Protein AF-A0A8T4NE92-F1 (afdb_monomer_lite)

Structure (mmCIF, N/CA/C/O backbone):
data_AF-A0A8T4NE92-F1
#
_entry.id   AF-A0A8T4NE92-F1
#
loop_
_atom_site.group_PDB
_atom_site.id
_atom_site.type_symbol
_atom_site.label_atom_id
_atom_site.label_alt_id
_atom_site.label_comp_id
_atom_site.label_asym_id
_atom_site.label_entity_id
_atom_site.label_seq_id
_atom_site.pdbx_PDB_ins_code
_atom_site.Cartn_x
_atom_site.Cartn_y
_atom_site.Cartn_z
_atom_site.occupancy
_atom_site.B_iso_or_equiv
_atom_site.auth_seq_id
_atom_site.auth_comp_id
_atom_site.auth_asym_id
_atom_site.auth_atom_id
_atom_site.pdbx_PDB_model_num
ATOM 1 N N . MET A 1 1 ? -0.477 -8.244 0.692 1.00 94.81 1 MET A N 1
ATOM 2 C CA . MET A 1 1 ? -0.626 -7.167 1.699 1.00 94.81 1 MET A CA 1
ATOM 3 C C . MET A 1 1 ? -1.731 -7.561 2.664 1.00 94.81 1 MET A C 1
ATOM 5 O O . MET A 1 1 ? -2.636 -8.274 2.250 1.00 94.81 1 MET A O 1
ATOM 9 N N . ARG A 1 2 ? -1.660 -7.132 3.923 1.00 96.50 2 ARG A N 1
ATOM 10 C CA . ARG A 1 2 ? -2.727 -7.278 4.916 1.00 96.50 2 ARG A CA 1
ATOM 11 C C . ARG A 1 2 ? -2.898 -5.951 5.643 1.00 96.50 2 ARG A C 1
ATOM 13 O O . ARG A 1 2 ? -1.913 -5.379 6.100 1.00 96.50 2 ARG A O 1
ATOM 20 N N . ILE A 1 3 ? -4.140 -5.510 5.775 1.00 96.31 3 ILE A N 1
ATOM 21 C CA . ILE A 1 3 ? -4.521 -4.368 6.605 1.00 96.31 3 ILE A CA 1
ATOM 22 C C . ILE A 1 3 ? -5.472 -4.904 7.674 1.00 96.31 3 ILE A C 1
ATOM 24 O O . ILE A 1 3 ? -6.364 -5.691 7.362 1.00 96.31 3 ILE A O 1
ATOM 28 N N . LYS A 1 4 ? -5.253 -4.535 8.936 1.00 95.56 4 LYS A N 1
ATOM 29 C CA . LYS A 1 4 ? -6.138 -4.884 10.051 1.00 95.56 4 LYS A CA 1
ATOM 30 C C . LYS A 1 4 ? -6.493 -3.614 10.809 1.00 95.56 4 LYS A C 1
ATOM 32 O O . LYS A 1 4 ? -5.615 -3.026 11.434 1.00 95.56 4 LYS A O 1
ATOM 37 N N . LEU A 1 5 ? -7.764 -3.231 10.755 1.00 95.25 5 LEU A N 1
ATOM 38 C CA . LEU A 1 5 ? -8.291 -2.142 11.568 1.00 95.25 5 LEU A CA 1
ATOM 39 C C . LEU A 1 5 ? -8.494 -2.630 13.007 1.00 95.25 5 LEU A C 1
ATOM 41 O O . LEU A 1 5 ? -8.942 -3.757 13.230 1.00 95.25 5 LEU A O 1
ATOM 45 N N . SER A 1 6 ? -8.121 -1.810 13.980 1.00 94.31 6 SER A N 1
ATOM 46 C CA . SER A 1 6 ? -8.255 -2.115 15.399 1.00 94.31 6 SER A CA 1
ATOM 47 C C . SER A 1 6 ? -9.666 -1.815 15.897 1.00 94.31 6 SER A C 1
ATOM 49 O O . SER A 1 6 ? -10.196 -0.726 15.680 1.00 94.31 6 SER A O 1
ATOM 51 N N . GLU A 1 7 ? -10.260 -2.744 16.645 1.00 90.44 7 GLU A N 1
ATOM 52 C CA . GLU A 1 7 ? -11.531 -2.520 17.343 1.00 90.44 7 GLU A CA 1
ATOM 53 C C . GLU A 1 7 ? -11.383 -1.660 18.606 1.00 90.44 7 GLU A C 1
ATOM 55 O O . GLU A 1 7 ? -12.341 -1.012 19.039 1.00 90.44 7 GLU A O 1
ATOM 60 N N . ASN A 1 8 ? -10.190 -1.629 19.197 1.00 89.19 8 ASN A N 1
ATOM 61 C CA . ASN A 1 8 ? -9.907 -0.825 20.375 1.00 89.19 8 ASN A CA 1
ATOM 62 C C . ASN A 1 8 ? -9.338 0.536 19.938 1.00 89.19 8 ASN A C 1
ATOM 64 O O . ASN A 1 8 ? -8.259 0.560 19.346 1.00 89.19 8 ASN A O 1
ATOM 68 N N . PRO A 1 9 ? -9.987 1.670 20.262 1.00 79.88 9 PRO A N 1
ATOM 69 C CA . PRO A 1 9 ? -9.502 3.001 19.886 1.00 79.88 9 PRO A CA 1
ATOM 70 C C . PRO A 1 9 ? -8.160 3.384 20.534 1.00 79.88 9 PRO A C 1
ATOM 72 O O . PRO A 1 9 ? -7.526 4.337 20.098 1.00 79.88 9 PRO A O 1
ATOM 75 N N . LYS A 1 10 ? -7.708 2.650 21.561 1.00 85.56 10 LYS A N 1
ATOM 76 C CA . LYS A 1 10 ? -6.380 2.811 22.178 1.00 85.56 10 LYS A CA 1
ATOM 77 C C . LYS A 1 10 ? -5.277 2.021 21.460 1.00 85.56 10 LYS A C 1
ATOM 79 O O . LYS A 1 10 ? -4.128 2.059 21.886 1.00 85.56 10 LYS A O 1
ATOM 84 N N . GLN A 1 11 ? -5.624 1.257 20.427 1.00 92.19 11 GLN A N 1
ATOM 85 C CA . GLN A 1 11 ? -4.693 0.449 19.649 1.00 92.19 11 GLN A CA 1
ATOM 86 C C . GLN A 1 11 ? -4.669 0.934 18.203 1.00 92.19 11 GLN A C 1
ATOM 88 O O . GLN A 1 11 ? -5.711 1.168 17.599 1.00 92.19 11 GLN A O 1
ATOM 93 N N . GLU A 1 12 ? -3.466 1.029 17.652 1.00 95.50 12 GLU A N 1
ATOM 94 C CA . GLU A 1 12 ? -3.254 1.387 16.255 1.00 95.50 12 GLU A CA 1
ATOM 95 C C . GLU A 1 12 ? -3.654 0.248 15.303 1.00 95.50 12 GLU A C 1
ATOM 97 O O . GLU A 1 12 ? -3.546 -0.942 15.626 1.00 95.50 12 GLU A O 1
ATOM 102 N N . ASP A 1 13 ? -4.055 0.616 14.089 1.00 96.19 13 ASP A N 1
ATOM 103 C CA . ASP A 1 13 ? -4.271 -0.319 12.991 1.00 96.19 13 ASP A CA 1
ATOM 104 C C . ASP A 1 13 ? -2.928 -0.876 12.496 1.00 96.19 13 ASP A C 1
ATOM 106 O O . ASP A 1 13 ? -1.860 -0.303 12.721 1.00 96.19 13 ASP A O 1
ATOM 110 N N . THR A 1 14 ? -2.962 -2.011 11.801 1.00 97.06 14 THR A N 1
ATOM 111 C CA . THR A 1 14 ? -1.756 -2.697 11.317 1.00 97.06 14 THR A CA 1
ATOM 112 C C . THR A 1 14 ? -1.729 -2.778 9.795 1.00 97.06 14 THR A C 1
ATOM 114 O O . THR A 1 14 ? -2.706 -3.207 9.178 1.00 97.06 14 THR A O 1
ATOM 117 N N . ILE A 1 15 ? -0.577 -2.456 9.201 1.00 97.88 15 ILE A N 1
ATOM 118 C CA . ILE A 1 15 ? -0.261 -2.709 7.792 1.00 97.88 15 ILE A CA 1
ATOM 119 C C . ILE A 1 15 ? 0.924 -3.671 7.715 1.00 97.88 15 ILE A C 1
ATOM 121 O O . ILE A 1 15 ? 2.009 -3.375 8.215 1.00 97.88 15 ILE A O 1
ATOM 125 N N . LEU A 1 16 ? 0.724 -4.799 7.032 1.00 98.19 16 LEU A N 1
ATOM 126 C CA . LEU A 1 16 ? 1.760 -5.786 6.739 1.00 98.19 16 LEU A CA 1
ATOM 127 C C . LEU A 1 16 ? 1.879 -6.003 5.226 1.00 98.19 16 LEU A C 1
ATOM 129 O O . LEU A 1 16 ? 0.872 -6.123 4.516 1.00 98.19 16 LEU A O 1
ATOM 133 N N . ALA A 1 17 ? 3.103 -6.122 4.719 1.00 98.12 17 ALA A N 1
ATOM 134 C CA . ALA A 1 17 ? 3.346 -6.474 3.323 1.00 98.12 17 ALA A CA 1
ATOM 135 C C . ALA A 1 17 ? 4.477 -7.491 3.181 1.00 98.12 17 ALA A C 1
ATOM 137 O O . ALA A 1 17 ? 5.447 -7.485 3.940 1.00 98.12 17 ALA A O 1
ATOM 138 N N . TRP A 1 18 ? 4.339 -8.344 2.166 1.00 98.31 18 TRP A N 1
ATOM 139 C CA . TRP A 1 18 ? 5.316 -9.359 1.805 1.00 98.31 18 TRP A CA 1
ATOM 140 C C . TRP A 1 18 ? 5.605 -9.287 0.312 1.00 98.31 18 TRP A C 1
ATOM 142 O O . TRP A 1 18 ? 4.681 -9.089 -0.479 1.00 98.31 18 TRP A O 1
ATOM 152 N N . VAL A 1 19 ? 6.866 -9.505 -0.049 1.00 97.81 19 VAL A N 1
ATOM 153 C CA . VAL A 1 19 ? 7.334 -9.699 -1.426 1.00 97.81 19 VAL A CA 1
ATOM 154 C C . VAL A 1 19 ? 8.166 -10.975 -1.430 1.00 97.81 19 VAL A C 1
ATOM 156 O O . VAL A 1 19 ? 9.045 -11.140 -0.586 1.00 97.81 19 VAL A O 1
ATOM 159 N N . ASN A 1 20 ? 7.854 -11.912 -2.329 1.00 97.00 20 ASN A N 1
ATOM 160 C CA . ASN A 1 20 ? 8.530 -13.213 -2.424 1.00 97.00 20 ASN A CA 1
ATOM 161 C C . ASN A 1 20 ? 8.623 -13.953 -1.071 1.00 97.00 20 ASN A C 1
ATOM 163 O O . ASN A 1 20 ? 9.675 -14.453 -0.685 1.00 97.00 20 ASN A O 1
ATOM 167 N N . GLY A 1 21 ? 7.524 -13.954 -0.308 1.00 97.06 21 GLY A N 1
ATOM 168 C CA . GLY A 1 21 ? 7.430 -14.604 1.007 1.00 97.06 21 GLY A CA 1
ATOM 169 C C . GLY A 1 21 ? 8.118 -13.863 2.162 1.00 97.06 21 GLY A C 1
ATOM 170 O O . GLY A 1 21 ? 7.879 -14.194 3.321 1.00 97.06 21 GLY A O 1
ATOM 171 N N . ARG A 1 22 ? 8.916 -12.823 1.894 1.00 98.12 22 ARG A N 1
ATOM 172 C CA . ARG A 1 22 ? 9.618 -12.048 2.928 1.00 98.12 22 ARG A CA 1
ATOM 173 C C . ARG A 1 22 ? 8.793 -10.844 3.356 1.00 98.12 22 ARG A C 1
ATOM 175 O O . ARG A 1 22 ? 8.284 -10.116 2.506 1.00 98.12 22 ARG A O 1
ATOM 182 N N . LYS A 1 23 ? 8.668 -10.623 4.667 1.00 98.12 23 LYS A N 1
ATOM 183 C CA . LYS A 1 23 ? 7.987 -9.441 5.215 1.00 98.12 23 LYS A CA 1
ATOM 184 C C . LYS A 1 23 ? 8.849 -8.206 4.945 1.00 98.12 23 LYS A C 1
ATOM 186 O O . LYS A 1 23 ? 9.963 -8.126 5.447 1.00 98.12 23 LYS A O 1
ATOM 191 N N . VAL A 1 24 ? 8.327 -7.266 4.160 1.00 98.44 24 VAL A N 1
ATOM 192 C CA . VAL A 1 24 ? 9.012 -6.009 3.791 1.00 98.44 24 VAL A CA 1
ATOM 193 C C . VAL A 1 24 ? 8.415 -4.790 4.490 1.00 98.44 24 VAL A C 1
ATOM 195 O O . VAL A 1 24 ? 9.035 -3.733 4.533 1.00 98.44 24 VAL A O 1
ATOM 198 N N . LEU A 1 25 ? 7.213 -4.932 5.057 1.00 98.19 25 LEU A N 1
ATOM 199 C CA . LEU A 1 25 ? 6.548 -3.881 5.815 1.00 98.19 25 LEU A CA 1
ATOM 200 C C . LEU A 1 25 ? 5.853 -4.473 7.036 1.00 98.19 25 LEU A C 1
ATOM 202 O O . LEU A 1 25 ? 5.109 -5.450 6.922 1.00 98.19 25 LEU A O 1
ATOM 206 N N . ASP A 1 26 ? 6.077 -3.832 8.177 1.00 98.12 26 ASP A N 1
ATOM 207 C CA . ASP A 1 26 ? 5.343 -4.031 9.421 1.00 98.12 26 ASP A CA 1
ATOM 208 C C . ASP A 1 26 ? 5.197 -2.669 10.102 1.00 98.12 26 ASP A C 1
ATOM 210 O O . ASP A 1 26 ? 6.187 -2.071 10.535 1.00 98.12 26 ASP A O 1
ATOM 214 N N . LYS A 1 27 ? 3.986 -2.108 10.074 1.00 98.00 27 LYS A N 1
ATOM 215 C CA . LYS A 1 27 ? 3.716 -0.765 10.594 1.00 98.00 27 LYS A CA 1
ATOM 216 C C . LYS A 1 27 ? 2.414 -0.732 11.371 1.00 98.00 27 LYS A C 1
ATOM 218 O O . LYS A 1 27 ? 1.412 -1.314 10.954 1.00 98.00 27 LYS A O 1
ATOM 223 N N . LYS A 1 28 ? 2.442 0.045 12.452 1.00 97.38 28 LYS A N 1
ATOM 224 C CA . LYS A 1 28 ? 1.272 0.443 13.223 1.00 97.38 28 LYS A CA 1
ATOM 225 C C . LYS A 1 28 ? 0.996 1.932 13.033 1.00 97.38 28 LYS A C 1
ATOM 227 O O . LYS A 1 28 ? 1.934 2.733 13.080 1.00 97.38 28 LYS A O 1
ATOM 232 N N . ARG A 1 29 ? -0.256 2.271 12.713 1.00 95.19 29 ARG A N 1
ATOM 233 C CA . ARG A 1 29 ? -0.742 3.640 12.467 1.00 95.19 29 ARG A CA 1
ATOM 234 C C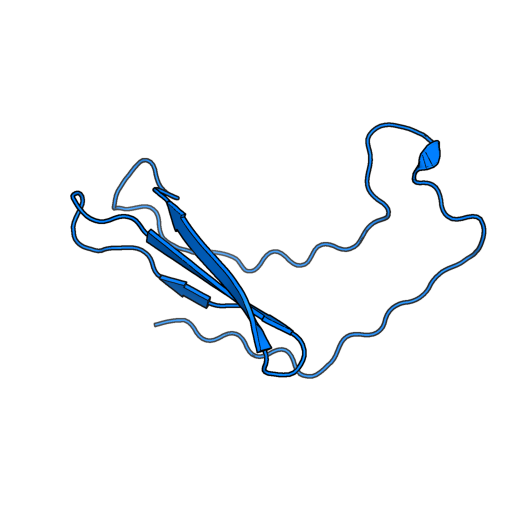 . ARG A 1 29 ? -2.248 3.730 12.692 1.00 95.19 29 ARG A C 1
ATOM 236 O O . ARG A 1 29 ? -2.956 2.750 12.507 1.00 95.19 29 ARG A O 1
ATOM 243 N N . ASN A 1 30 ? -2.745 4.928 12.981 1.00 93.62 30 ASN A N 1
ATOM 244 C CA . ASN A 1 30 ? -4.178 5.220 12.944 1.00 93.62 30 ASN A CA 1
ATOM 245 C C . ASN A 1 30 ? -4.592 5.563 11.506 1.00 93.62 30 ASN A C 1
ATOM 247 O O . ASN A 1 30 ? -4.300 6.654 11.019 1.00 93.62 30 ASN A O 1
ATOM 251 N N . LEU A 1 31 ? -5.246 4.629 10.812 1.00 93.31 31 LEU A N 1
ATOM 252 C CA . LEU A 1 31 ? -5.631 4.769 9.399 1.00 93.31 31 LEU A CA 1
ATOM 253 C C . LEU A 1 31 ? -6.992 5.439 9.216 1.00 93.31 31 LEU A C 1
ATOM 255 O O . LEU A 1 31 ? -7.353 5.833 8.109 1.00 93.31 31 LEU A O 1
ATOM 259 N N . ARG A 1 32 ? -7.758 5.570 10.299 1.00 91.25 32 ARG A N 1
ATOM 260 C CA . ARG A 1 32 ? -9.126 6.083 10.283 1.00 91.25 32 ARG A CA 1
ATOM 261 C C . ARG A 1 32 ? -9.349 7.145 11.347 1.00 91.25 32 ARG A C 1
ATOM 263 O O . ARG A 1 32 ? -8.904 7.013 12.481 1.00 91.25 32 ARG A O 1
ATOM 270 N N . LYS A 1 33 ? -10.107 8.182 10.980 1.00 88.19 33 LYS A N 1
ATOM 271 C CA . LYS A 1 33 ? -10.559 9.232 11.910 1.00 88.1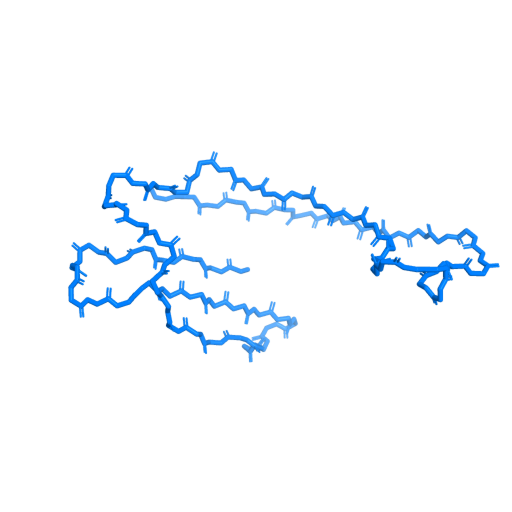9 33 LYS A CA 1
ATOM 272 C C . LYS A 1 33 ? -11.768 8.799 12.745 1.00 88.19 33 LYS A C 1
ATOM 274 O O . LYS A 1 33 ? -11.930 9.260 13.867 1.00 88.19 33 LYS A O 1
ATOM 279 N N . LYS A 1 34 ? -12.635 7.941 12.193 1.00 89.94 34 LYS A N 1
ATOM 280 C CA . LYS A 1 34 ? -13.841 7.419 12.853 1.00 89.94 34 LYS A CA 1
ATOM 281 C C . LYS A 1 34 ? -13.836 5.896 12.828 1.00 89.94 34 LYS A C 1
ATOM 283 O O . LYS A 1 34 ? -13.463 5.296 11.822 1.00 89.94 34 LYS A O 1
ATOM 288 N N . LYS A 1 35 ? -14.321 5.271 13.904 1.00 85.50 35 LYS A N 1
ATOM 289 C CA . LYS A 1 35 ? -14.403 3.805 14.022 1.00 85.50 35 LYS A CA 1
ATOM 290 C C . LYS A 1 35 ? -15.387 3.168 13.028 1.00 85.50 35 LYS A C 1
ATOM 292 O O . LYS A 1 35 ? -15.264 1.994 12.708 1.00 85.50 35 LYS A O 1
ATOM 297 N N . SER A 1 36 ? -16.347 3.931 12.514 1.00 90.12 36 SER A N 1
ATOM 298 C CA . SER A 1 36 ? -17.270 3.455 11.478 1.00 90.12 36 SER A CA 1
ATOM 299 C C . SER A 1 36 ? -16.618 3.322 10.101 1.00 90.12 36 SER A C 1
ATOM 301 O O . SER A 1 36 ? -17.206 2.722 9.208 1.00 90.12 36 SER A O 1
ATOM 303 N N . TYR A 1 37 ? -15.417 3.873 9.897 1.00 92.19 37 TYR A N 1
ATOM 304 C CA . TYR A 1 37 ? -14.737 3.764 8.612 1.00 92.19 37 TYR A CA 1
ATOM 305 C C . TYR A 1 37 ? -14.076 2.391 8.509 1.00 92.19 37 TYR A C 1
ATOM 307 O O . TYR A 1 37 ? -13.203 2.041 9.313 1.00 92.19 37 TYR A O 1
ATOM 315 N N . GLY A 1 38 ? -14.544 1.621 7.529 1.00 92.56 38 GLY A N 1
ATOM 316 C CA . GLY A 1 38 ? -14.004 0.325 7.141 1.00 92.56 38 GLY A CA 1
ATOM 317 C C . GLY A 1 38 ? -13.208 0.399 5.840 1.00 92.56 38 GLY A C 1
ATOM 318 O O . GLY A 1 38 ? -13.112 1.445 5.199 1.00 92.56 38 GLY A O 1
ATOM 319 N N . ILE A 1 39 ? -12.646 -0.740 5.445 1.00 93.50 39 ILE A N 1
ATOM 320 C CA . ILE A 1 39 ? -12.048 -0.921 4.120 1.00 93.50 39 ILE A CA 1
ATOM 321 C C . ILE A 1 39 ? -13.190 -1.237 3.153 1.00 93.50 39 ILE A C 1
ATOM 323 O O . ILE A 1 39 ? -13.888 -2.227 3.347 1.00 93.50 39 ILE A O 1
ATOM 327 N N . ASN A 1 40 ? -13.384 -0.411 2.129 1.00 92.69 40 ASN A N 1
ATOM 328 C CA . ASN A 1 40 ? -14.491 -0.552 1.175 1.00 92.69 40 ASN A CA 1
ATOM 329 C C . ASN A 1 40 ? -14.035 -0.808 -0.269 1.00 92.69 40 ASN A C 1
ATOM 331 O O . ASN A 1 40 ? -14.859 -1.133 -1.118 1.00 92.69 40 ASN A O 1
ATOM 335 N N . GLN A 1 41 ? -12.742 -0.668 -0.559 1.00 92.19 41 GLN A N 1
ATOM 336 C CA . GLN A 1 41 ? -12.213 -0.783 -1.909 1.00 92.19 41 GLN A CA 1
ATOM 337 C C . GLN A 1 41 ? -10.795 -1.350 -1.895 1.00 92.19 41 GLN A C 1
ATOM 339 O O . GLN A 1 41 ? -9.983 -1.052 -1.017 1.00 92.19 41 GLN A O 1
ATOM 344 N N . VAL A 1 42 ? -10.483 -2.131 -2.928 1.00 93.31 42 VAL A N 1
ATOM 345 C CA . VAL A 1 42 ? -9.105 -2.413 -3.329 1.00 93.31 42 VAL A CA 1
ATOM 346 C C . VAL A 1 42 ? -8.729 -1.429 -4.429 1.00 93.31 42 VAL A C 1
ATOM 348 O O . VAL A 1 42 ? -9.335 -1.427 -5.498 1.00 93.31 42 VAL A O 1
ATOM 351 N N . MET A 1 43 ? -7.740 -0.579 -4.164 1.00 94.94 43 MET A N 1
ATOM 352 C CA . MET A 1 43 ? -7.216 0.346 -5.164 1.00 94.94 43 MET A CA 1
ATOM 353 C C . MET A 1 43 ? -6.148 -0.359 -6.001 1.00 94.94 43 MET A C 1
ATOM 355 O O . MET A 1 43 ? -5.076 -0.691 -5.493 1.00 94.94 43 MET A O 1
ATOM 359 N N . PHE A 1 44 ? -6.437 -0.576 -7.281 1.00 95.94 44 PHE A N 1
ATOM 360 C CA . PHE A 1 44 ? -5.446 -0.993 -8.266 1.00 95.94 44 PHE A CA 1
ATOM 361 C C . PHE A 1 44 ? -5.016 0.238 -9.062 1.00 95.94 44 PHE A C 1
ATOM 363 O O . PHE A 1 44 ? -5.840 0.846 -9.737 1.00 95.94 44 PHE A O 1
ATOM 370 N N . SER A 1 45 ? -3.748 0.628 -8.950 1.00 95.69 45 SER A N 1
ATOM 371 C CA . SER A 1 45 ? -3.223 1.807 -9.631 1.00 95.69 45 SER A CA 1
ATOM 372 C C . SER A 1 45 ? -1.811 1.539 -10.136 1.00 95.69 45 SER A C 1
ATOM 374 O O . SER A 1 45 ? -0.965 1.055 -9.382 1.00 95.69 45 SER A O 1
ATOM 376 N N . LEU A 1 46 ? -1.585 1.813 -11.420 1.00 95.94 46 LEU A N 1
ATOM 377 C CA . LEU A 1 46 ? -0.314 1.630 -12.109 1.00 95.94 46 LEU A CA 1
ATOM 378 C C . LEU A 1 46 ? -0.087 2.821 -13.035 1.00 95.94 46 LEU A C 1
ATOM 380 O O . LEU A 1 46 ? -0.861 3.045 -13.960 1.00 95.94 46 LEU A O 1
ATOM 384 N N . PHE A 1 47 ? 0.982 3.558 -12.783 1.00 94.81 47 PHE A N 1
ATOM 385 C CA . PHE A 1 47 ? 1.388 4.720 -13.559 1.00 94.81 47 PHE A CA 1
ATOM 386 C C . PHE A 1 47 ? 2.864 5.009 -13.265 1.00 94.81 47 PHE A C 1
ATOM 388 O O . PHE A 1 47 ? 3.382 4.613 -12.215 1.00 94.81 47 PHE A O 1
ATOM 395 N N . PHE A 1 48 ? 3.541 5.694 -14.185 1.00 94.81 48 PHE A N 1
ATOM 396 C CA . PHE A 1 48 ? 4.803 6.360 -13.869 1.00 94.81 48 PHE A CA 1
ATOM 397 C C . PHE A 1 48 ? 4.483 7.577 -13.000 1.00 94.81 48 PHE A C 1
ATOM 399 O O . PHE A 1 48 ? 3.566 8.329 -13.318 1.00 94.81 48 PHE A O 1
ATOM 406 N N . GLY A 1 49 ? 5.144 7.673 -11.848 1.00 92.81 49 GLY A N 1
ATOM 407 C CA . GLY A 1 49 ? 4.771 8.592 -10.774 1.00 92.81 49 GLY A CA 1
ATOM 408 C C . GLY A 1 49 ? 5.378 9.985 -10.903 1.00 92.81 49 GLY A C 1
ATOM 409 O O . GLY A 1 49 ? 5.573 10.495 -11.999 1.00 92.81 49 GLY A O 1
ATOM 410 N N . GLY A 1 50 ? 5.690 10.569 -9.745 1.00 93.06 50 GLY A N 1
ATOM 411 C CA . GLY A 1 50 ? 6.299 11.891 -9.648 1.00 93.06 50 GLY A CA 1
ATOM 412 C C . GLY A 1 50 ? 5.327 13.051 -9.786 1.00 93.06 50 GLY A C 1
ATOM 413 O O . GLY A 1 50 ? 4.116 12.869 -9.890 1.00 93.06 50 GLY A O 1
ATOM 414 N N . GLY A 1 51 ? 5.893 14.255 -9.747 1.00 94.94 51 GLY A N 1
ATOM 415 C CA . GLY A 1 51 ? 5.200 15.512 -10.036 1.00 94.94 51 GLY A CA 1
ATOM 416 C C . GLY A 1 51 ? 5.871 16.313 -11.154 1.00 94.94 51 GLY A C 1
ATOM 417 O O . GLY A 1 51 ? 5.553 17.485 -11.321 1.00 94.94 51 GLY A O 1
ATOM 418 N N . ASP A 1 52 ? 6.817 15.702 -11.873 1.00 94.88 52 ASP A N 1
ATOM 419 C CA . ASP A 1 52 ? 7.626 16.326 -12.919 1.00 94.88 52 ASP A CA 1
ATOM 420 C C . ASP A 1 52 ? 8.067 15.292 -13.976 1.00 94.88 52 ASP A C 1
ATOM 422 O O . ASP A 1 52 ? 7.892 14.081 -13.809 1.00 94.88 52 ASP A O 1
ATOM 426 N N . GLU A 1 53 ? 8.656 15.780 -15.069 1.00 95.12 53 GLU A N 1
ATOM 427 C CA . GLU A 1 53 ? 9.027 14.974 -16.239 1.00 95.12 53 GLU A CA 1
ATOM 428 C C . GLU A 1 53 ? 10.155 13.965 -15.982 1.00 95.12 53 GLU A C 1
ATOM 430 O O . GLU A 1 53 ? 10.355 13.054 -16.786 1.00 95.12 53 GLU A O 1
ATOM 435 N N . THR A 1 54 ? 10.891 14.063 -14.867 1.00 96.19 54 THR A N 1
ATOM 436 C CA . THR A 1 54 ? 12.005 13.136 -14.583 1.00 96.19 54 THR A CA 1
ATOM 437 C C . THR A 1 54 ? 11.538 11.700 -14.350 1.00 96.19 54 THR A C 1
ATOM 439 O O . THR A 1 54 ? 12.328 10.761 -14.452 1.00 96.19 54 THR A O 1
ATOM 442 N N . TRP A 1 55 ? 10.244 11.515 -14.087 1.00 96.50 55 TRP A N 1
ATOM 443 C CA . TRP A 1 55 ? 9.609 10.217 -13.894 1.00 96.50 55 TRP A CA 1
ATOM 444 C C . TRP A 1 55 ? 9.116 9.579 -15.195 1.00 96.50 55 TRP A C 1
ATOM 446 O O . TRP A 1 55 ? 8.675 8.427 -15.178 1.00 96.50 55 TRP A O 1
ATOM 456 N N . HIS A 1 56 ? 9.188 10.298 -16.320 1.00 95.38 56 HIS A N 1
ATOM 457 C CA . HIS A 1 56 ? 8.786 9.770 -17.616 1.00 95.38 56 HIS A CA 1
ATOM 458 C C . HIS A 1 56 ? 9.668 8.589 -18.032 1.00 95.38 56 HIS A C 1
ATOM 460 O O . HIS A 1 56 ? 10.898 8.613 -17.943 1.00 95.38 56 HIS A O 1
ATOM 466 N N . THR A 1 57 ? 9.023 7.544 -18.544 1.00 95.62 57 THR A N 1
ATOM 467 C CA . THR A 1 57 ? 9.731 6.447 -19.198 1.00 95.62 57 THR A CA 1
ATOM 468 C C . THR A 1 57 ? 10.343 6.909 -20.522 1.00 95.62 57 THR A C 1
ATOM 470 O O . THR A 1 57 ? 9.814 7.785 -21.202 1.00 95.62 57 THR A O 1
ATOM 473 N N . LYS A 1 58 ? 11.455 6.286 -20.920 1.00 95.44 58 LYS A N 1
ATOM 474 C CA . LYS A 1 58 ? 12.134 6.553 -22.201 1.00 95.44 58 LYS A CA 1
ATOM 475 C C . LYS A 1 58 ? 11.620 5.685 -23.353 1.00 95.44 58 LYS A C 1
ATOM 477 O O . LYS A 1 58 ? 12.096 5.820 -24.476 1.00 95.44 58 LYS A O 1
ATOM 482 N N . LYS A 1 59 ? 10.724 4.742 -23.061 1.00 96.69 59 LYS A N 1
ATOM 483 C CA . LYS A 1 59 ? 10.179 3.770 -24.012 1.00 96.69 59 LYS A CA 1
ATOM 484 C C . LYS A 1 59 ? 8.836 3.236 -23.530 1.00 96.69 59 LYS A C 1
ATOM 486 O O . LYS A 1 59 ? 8.475 3.416 -22.367 1.00 96.69 59 LYS A O 1
ATOM 491 N N . ASP A 1 60 ? 8.159 2.498 -24.395 1.00 97.00 60 ASP A N 1
ATOM 492 C CA . ASP A 1 60 ? 6.963 1.758 -24.015 1.00 97.00 60 ASP A CA 1
ATOM 493 C C . ASP A 1 60 ? 7.302 0.655 -23.011 1.00 97.00 60 ASP A C 1
ATOM 495 O O . ASP A 1 60 ? 8.174 -0.188 -23.245 1.00 97.00 60 ASP A O 1
ATOM 499 N N . GLU A 1 61 ? 6.577 0.645 -21.897 1.00 97.69 61 GLU A N 1
ATOM 500 C CA . GLU A 1 61 ? 6.764 -0.310 -20.811 1.00 97.69 61 GLU A CA 1
ATOM 501 C C . GLU A 1 61 ? 5.478 -1.103 -20.581 1.00 97.69 61 GLU A C 1
ATOM 503 O O . GLU A 1 61 ? 4.364 -0.591 -20.711 1.00 97.69 61 GLU A O 1
ATOM 508 N N . LYS A 1 62 ? 5.630 -2.382 -20.232 1.00 97.38 62 LYS A N 1
ATOM 509 C CA . LYS A 1 62 ? 4.511 -3.289 -19.951 1.00 97.38 62 LYS A CA 1
ATOM 510 C C . LYS A 1 62 ? 4.781 -4.048 -18.664 1.00 97.38 62 LYS A C 1
ATOM 512 O O . LYS A 1 62 ? 5.879 -4.556 -18.455 1.00 97.38 62 LYS A O 1
ATOM 517 N N . VAL A 1 63 ? 3.754 -4.189 -17.832 1.00 97.56 63 VAL A N 1
ATOM 518 C CA . VAL A 1 63 ? 3.803 -5.032 -16.636 1.00 97.56 63 VAL A CA 1
ATOM 519 C C . VAL A 1 63 ? 2.582 -5.948 -16.617 1.00 97.56 63 VAL A C 1
ATOM 521 O O . VAL A 1 63 ? 1.496 -5.564 -17.051 1.00 97.56 63 VAL A O 1
ATOM 524 N N . TYR A 1 64 ? 2.761 -7.168 -16.121 1.00 97.81 64 TYR A N 1
ATOM 525 C CA . TYR A 1 64 ? 1.727 -8.197 -16.138 1.00 97.81 64 TYR A CA 1
ATOM 526 C C . TYR A 1 64 ? 1.407 -8.641 -14.717 1.00 97.81 64 TYR A C 1
ATOM 528 O O . TYR A 1 64 ? 2.302 -8.988 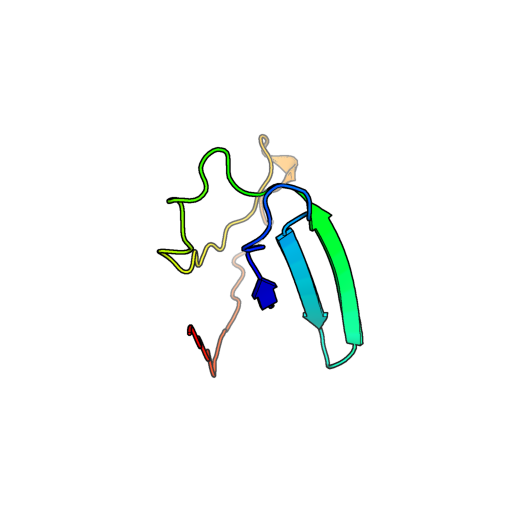-13.945 1.00 97.81 64 TYR A O 1
ATOM 536 N N . PHE A 1 65 ? 0.118 -8.689 -14.392 1.00 97.25 65 PHE A N 1
ATOM 537 C CA . PHE A 1 65 ? -0.369 -9.186 -13.112 1.00 97.25 65 PHE A CA 1
ATOM 538 C C . PHE A 1 65 ? -1.283 -10.385 -13.323 1.00 97.25 65 PHE A C 1
ATOM 540 O O . PHE A 1 65 ? -2.028 -10.459 -14.296 1.00 97.25 65 PHE A O 1
ATOM 547 N N . ARG A 1 66 ? -1.244 -11.334 -12.388 1.00 97.88 66 ARG A N 1
ATOM 548 C CA . ARG A 1 66 ? -2.116 -12.511 -12.395 1.00 97.88 66 ARG A CA 1
ATOM 549 C C . ARG A 1 66 ? -2.352 -13.015 -10.979 1.00 97.88 66 ARG A C 1
ATOM 551 O O . ARG A 1 66 ? -1.561 -12.725 -10.085 1.00 97.88 66 ARG A O 1
ATOM 558 N N . LYS A 1 67 ? -3.381 -13.854 -10.817 1.00 96.88 67 LYS A N 1
ATOM 559 C CA . LYS A 1 67 ? -3.696 -14.569 -9.565 1.00 96.88 67 LYS A CA 1
ATOM 560 C C . LYS A 1 67 ? -3.964 -13.633 -8.377 1.00 96.88 67 LYS A C 1
ATOM 562 O O . LYS A 1 67 ? -3.466 -13.862 -7.276 1.00 96.88 67 LYS A O 1
ATOM 567 N N . PHE A 1 68 ? -4.750 -12.579 -8.594 1.00 95.50 68 PHE A N 1
ATOM 568 C CA . PHE A 1 68 ? -5.228 -11.751 -7.491 1.00 95.50 68 PHE A CA 1
ATOM 569 C C . PHE A 1 68 ? -6.106 -12.573 -6.549 1.00 95.50 68 PHE A C 1
ATOM 571 O O . PHE A 1 68 ? -6.965 -13.334 -6.987 1.00 95.50 68 PHE A O 1
ATOM 578 N N . LEU A 1 69 ? -5.893 -12.388 -5.251 1.00 95.62 69 LEU A N 1
ATOM 579 C CA . LEU A 1 69 ? -6.742 -12.933 -4.206 1.00 95.62 69 LEU A CA 1
ATOM 580 C C . LEU A 1 69 ? -7.024 -11.819 -3.206 1.00 95.62 69 LEU A C 1
ATOM 582 O O . LEU A 1 69 ? -6.111 -11.322 -2.546 1.00 95.62 69 LEU A O 1
ATOM 586 N N . VAL A 1 70 ? -8.293 -11.448 -3.097 1.00 94.81 70 VAL A N 1
ATOM 587 C CA . VAL A 1 70 ? -8.777 -10.490 -2.107 1.00 94.81 70 VAL A CA 1
ATOM 588 C C . VAL A 1 70 ? -9.648 -11.260 -1.129 1.00 94.81 70 VAL A C 1
ATOM 590 O O . VAL A 1 70 ? -10.552 -11.984 -1.535 1.00 94.81 70 VAL A O 1
ATOM 593 N N . LYS A 1 71 ? -9.343 -11.137 0.161 1.00 93.88 71 LYS A N 1
ATOM 594 C CA . LYS A 1 71 ? -10.127 -11.729 1.244 1.00 93.88 71 LYS A CA 1
ATOM 595 C C . LYS A 1 71 ? -10.404 -10.647 2.277 1.00 93.88 71 LYS A C 1
ATOM 597 O O . LYS A 1 71 ? -9.462 -10.088 2.838 1.00 93.88 71 LYS A O 1
ATOM 602 N N . GLY A 1 72 ? -11.682 -10.3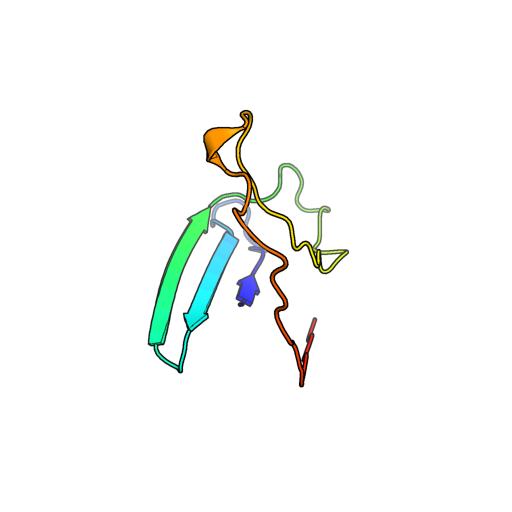47 2.467 1.00 88.19 72 GLY A N 1
ATOM 603 C CA . GLY A 1 72 ? -12.193 -9.581 3.599 1.00 88.19 72 GLY A CA 1
ATOM 604 C C . GLY A 1 72 ? -12.814 -10.527 4.623 1.00 88.19 72 GLY A C 1
ATOM 605 O O . GLY A 1 72 ?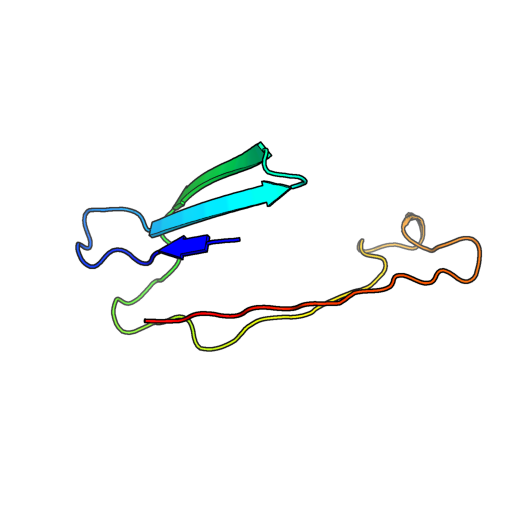 -13.109 -11.676 4.290 1.00 88.19 72 GLY A O 1
ATOM 606 N N . ASN A 1 73 ? -12.970 -10.034 5.847 1.00 70.75 73 ASN A N 1
ATOM 607 C CA . ASN A 1 73 ? -13.812 -10.653 6.867 1.00 70.75 73 ASN A CA 1
ATOM 608 C C . ASN A 1 73 ? -15.148 -9.922 6.917 1.00 70.75 73 ASN A C 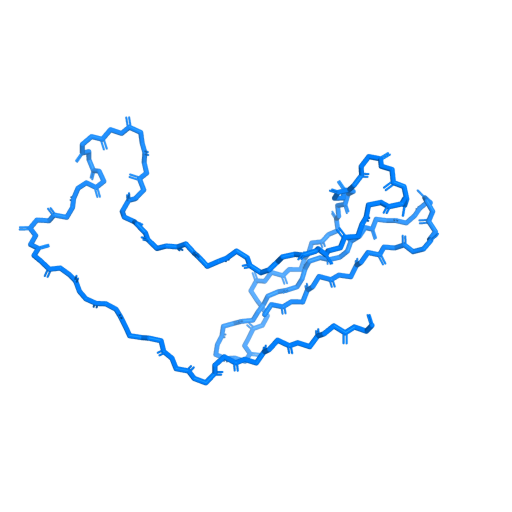1
ATOM 610 O O . ASN A 1 73 ? -15.119 -8.693 6.670 1.00 70.75 73 ASN A O 1
#

pLDDT: mean 94.38, std 4.42, range [70.75, 98.44]

Radius of gyration: 16.54 Å; chains: 1; bounding box: 29×31×46 Å

Secondary structure (DSSP, 8-state):
-EEE--SSTTS-EEEEEEETTEEEEEEEE---SSTT-------------SSSGGG--SS--------------

Sequence (73 aa):
MRIKLSENPKQEDTILAWVNGRKVLDKKRNLRKKKSYGINQVMFSLFFGGGDETWHTKKDEKVYFRKFLVKGN

Foldseek 3Di:
DDWACDPDPVFFTWDWDDDPNHTPDTDGHHPDPDPPDDDDDDDDDDDQDDPDDVSDDPDDDDDDDDDDDDDDD